Protein AF-A0A7Y2GZA6-F1 (afdb_monomer)

pLDDT: mean 90.05, std 8.24, range [53.25, 96.69]

Mean predicted aligned error: 5.36 Å

Foldseek 3Di:
DADVVQACQHDDDDDDPSPFDADRVRHGPPPDDPDDPPDPCVVVDPDDDDDDD

Nearest PDB structures (foldseek):
  7jil-assembly1_B  TM=9.506E-01  e=9.897E-05  Flavobacterium johnsoniae
  8uu5-assembly1_C  TM=9.442E-01  e=4.030E-04  Listeria innocua
  6ysi-assembly1_A  TM=9.210E-01  e=1.767E-03  Acinetobacter baumannii ATCC 19606 = CIP 70.34 = JCM 6841
  7m4w-assembly1_C  TM=9.084E-01  e=1.315E-03  Acinetobacter baumannii AB0057
  6bu8-assembly1_04  TM=9.242E-01  e=4.289E-03  Escherichia coli K-12

Secondary structure (DSSP, 8-state):
---TTT-TT---SSS---SS-B-TTS-B-SS---S-TT-GGGGG-S-PPPPP-

Structure (mmCIF, N/CA/C/O backbone):
data_AF-A0A7Y2GZA6-F1
#
_entry.id   AF-A0A7Y2GZA6-F1
#
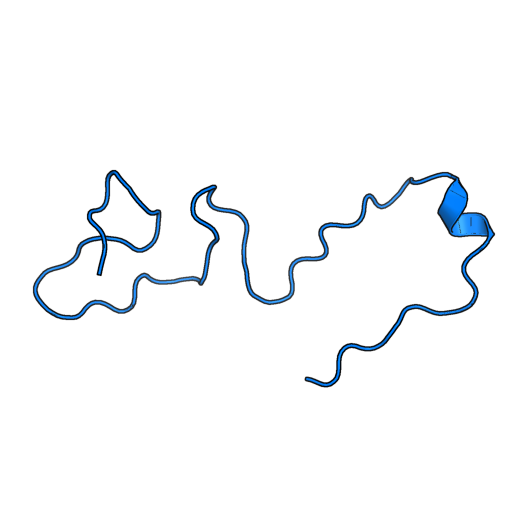loop_
_atom_site.group_PDB
_atom_site.id
_atom_site.type_symbol
_atom_site.label_atom_id
_atom_site.labe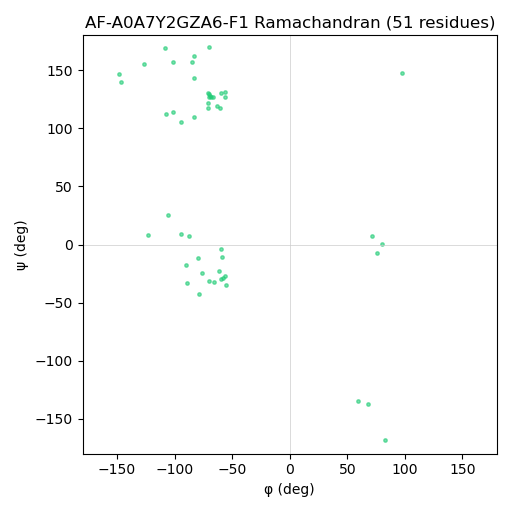l_alt_id
_atom_site.label_comp_id
_atom_site.label_asym_id
_atom_site.label_entity_id
_atom_site.label_seq_id
_atom_site.pdbx_PDB_ins_co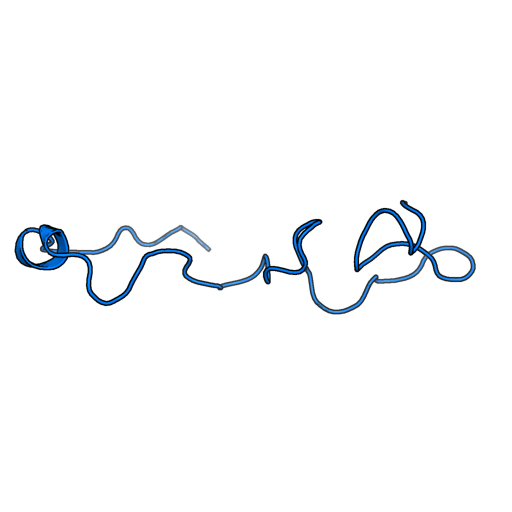de
_atom_site.Cartn_x
_atom_site.Cartn_y
_atom_site.Cartn_z
_atom_site.occupancy
_atom_site.B_iso_or_equiv
_atom_site.auth_seq_id
_atom_site.auth_comp_id
_atom_site.auth_asym_id
_atom_site.auth_atom_id
_atom_site.pdbx_PDB_model_num
ATOM 1 N N . ALA A 1 1 ? 3.673 4.440 -18.195 1.00 80.25 1 ALA A N 1
ATOM 2 C CA . ALA A 1 1 ? 4.755 3.952 -17.316 1.00 80.25 1 ALA A CA 1
ATOM 3 C C . ALA A 1 1 ? 5.471 5.172 -16.748 1.00 80.25 1 ALA A C 1
ATOM 5 O O . ALA A 1 1 ? 5.441 6.203 -17.404 1.00 80.25 1 ALA A O 1
ATOM 6 N N . MET A 1 2 ? 6.010 5.092 -15.533 1.00 91.25 2 MET A N 1
ATOM 7 C CA . MET A 1 2 ? 6.756 6.185 -14.883 1.00 91.25 2 MET A CA 1
ATOM 8 C C . MET A 1 2 ? 8.244 5.834 -14.839 1.00 91.25 2 MET A C 1
ATOM 10 O O . MET A 1 2 ? 8.591 4.677 -15.075 1.00 91.25 2 MET A O 1
ATOM 14 N N . ASN A 1 3 ? 9.100 6.794 -14.497 1.00 92.00 3 ASN A N 1
ATOM 15 C CA . ASN A 1 3 ? 10.520 6.542 -14.264 1.00 92.00 3 ASN A CA 1
ATOM 16 C C . ASN A 1 3 ? 10.763 6.034 -12.828 1.00 92.00 3 ASN A C 1
ATOM 18 O O . ASN A 1 3 ? 9.907 6.230 -11.958 1.00 92.00 3 ASN A O 1
ATOM 22 N N . PRO A 1 4 ? 11.924 5.413 -12.539 1.00 91.44 4 PRO A N 1
ATOM 23 C CA . PRO A 1 4 ? 12.266 4.948 -11.190 1.00 91.44 4 PRO A CA 1
ATOM 24 C C . PRO A 1 4 ? 12.259 6.046 -10.116 1.00 91.44 4 PRO A C 1
ATOM 26 O O . PRO A 1 4 ? 11.987 5.755 -8.954 1.00 91.44 4 PRO A O 1
ATOM 29 N N . VAL A 1 5 ? 12.545 7.299 -10.494 1.00 93.75 5 VAL A N 1
ATOM 30 C CA . VAL A 1 5 ? 12.541 8.455 -9.576 1.00 93.75 5 VAL A CA 1
ATOM 31 C C . VAL A 1 5 ? 11.131 8.833 -9.112 1.00 93.75 5 VAL A C 1
ATOM 33 O O . VAL A 1 5 ? 10.949 9.259 -7.974 1.00 93.75 5 VAL A O 1
ATOM 36 N N . ASP A 1 6 ? 10.126 8.622 -9.961 1.00 92.56 6 ASP A N 1
ATOM 37 C CA . ASP A 1 6 ? 8.753 9.063 -9.701 1.00 92.56 6 ASP A CA 1
ATOM 38 C C . ASP A 1 6 ? 7.937 8.009 -8.947 1.00 92.56 6 ASP A C 1
ATOM 40 O O . ASP A 1 6 ? 7.029 8.333 -8.178 1.00 92.56 6 ASP A O 1
ATOM 44 N N . HIS A 1 7 ? 8.216 6.724 -9.194 1.00 92.75 7 HIS A N 1
ATOM 45 C CA . HIS A 1 7 ? 7.416 5.638 -8.645 1.00 92.75 7 HIS A CA 1
ATOM 46 C C . HIS A 1 7 ? 8.255 4.398 -8.326 1.00 92.75 7 HIS A C 1
ATOM 48 O O . HIS A 1 7 ? 9.009 3.940 -9.183 1.00 92.75 7 HIS A O 1
ATOM 54 N N . PRO A 1 8 ? 7.998 3.709 -7.193 1.00 93.62 8 PRO A N 1
ATOM 55 C CA . PRO A 1 8 ? 8.635 2.428 -6.853 1.00 93.62 8 PRO A CA 1
ATOM 56 C C . PRO A 1 8 ? 8.408 1.273 -7.846 1.00 93.62 8 PRO A C 1
ATOM 58 O O . PRO A 1 8 ? 8.898 0.174 -7.627 1.00 93.62 8 PRO A O 1
ATOM 61 N N . MET A 1 9 ? 7.597 1.496 -8.880 1.00 93.88 9 MET A N 1
ATOM 62 C CA . MET A 1 9 ? 7.263 0.530 -9.936 1.00 93.88 9 MET A CA 1
ATOM 63 C C . MET A 1 9 ? 7.607 1.094 -11.324 1.00 93.88 9 MET A C 1
ATOM 65 O O . MET A 1 9 ? 7.174 0.544 -12.333 1.00 93.88 9 MET A O 1
ATOM 69 N N . GLY A 1 10 ? 8.278 2.247 -11.365 1.00 93.38 10 GLY A N 1
ATOM 70 C CA . GLY A 1 10 ? 8.693 2.907 -12.588 1.00 93.38 10 GLY A CA 1
ATOM 71 C C . GLY A 1 10 ? 10.021 2.360 -13.106 1.00 93.38 10 GLY A C 1
ATOM 72 O O . GLY A 1 1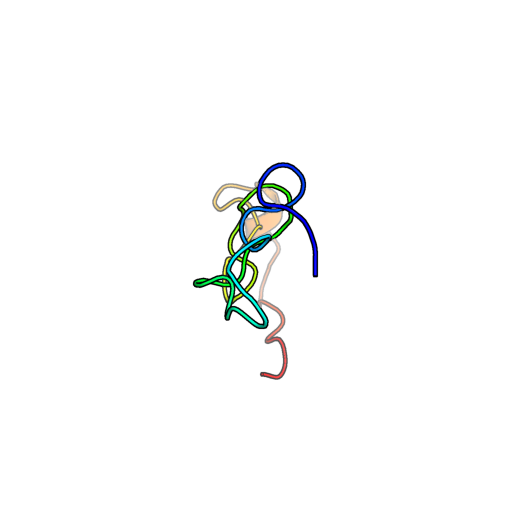0 ? 10.828 1.826 -12.348 1.00 93.38 10 GLY A O 1
ATOM 73 N N . GLY A 1 11 ? 10.237 2.531 -14.406 1.00 94.38 11 GLY A N 1
ATOM 74 C CA . GLY A 1 11 ? 11.408 2.066 -15.138 1.00 94.38 11 GLY A CA 1
ATOM 75 C C . GLY A 1 11 ? 11.355 0.606 -15.582 1.00 94.38 11 GLY A C 1
ATOM 76 O O . GLY A 1 11 ? 10.313 -0.052 -15.546 1.00 94.38 11 GLY A O 1
ATOM 77 N N . GLY A 1 12 ? 12.520 0.132 -16.021 1.00 90.00 12 GLY A N 1
ATOM 78 C CA . GLY A 1 12 ? 12.692 -1.114 -16.759 1.00 90.00 12 GLY A CA 1
ATOM 79 C C . GLY A 1 12 ? 12.760 -0.872 -18.266 1.00 90.00 12 GLY A C 1
ATOM 80 O O . GLY A 1 12 ? 12.147 0.060 -18.788 1.00 90.00 12 GLY A O 1
ATOM 81 N N . GLU A 1 13 ? 13.532 -1.703 -18.961 1.00 91.69 13 GLU A N 1
ATOM 82 C CA . GLU A 1 13 ? 13.594 -1.684 -20.421 1.00 91.69 13 GLU A CA 1
ATOM 83 C C . GLU A 1 13 ? 12.272 -2.200 -21.004 1.00 91.69 13 GLU A C 1
ATOM 85 O O . GLU A 1 13 ? 11.754 -3.246 -20.600 1.00 91.69 13 GLU A O 1
ATOM 90 N N . GLY A 1 14 ? 11.690 -1.450 -21.941 1.00 88.62 14 GLY A N 1
ATOM 91 C CA . GLY A 1 14 ? 10.396 -1.789 -22.528 1.00 88.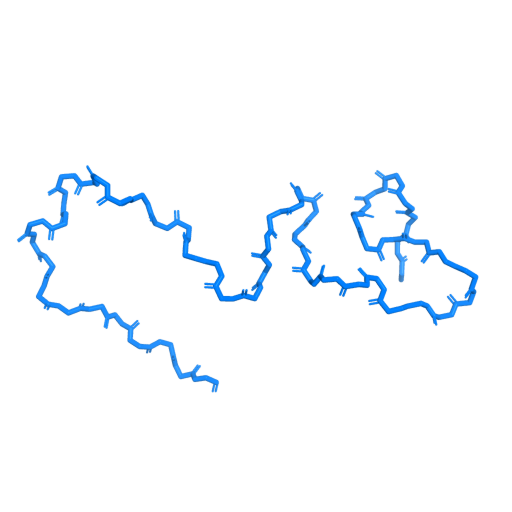62 14 GLY A CA 1
ATOM 92 C C . GLY A 1 14 ? 9.269 -1.866 -21.489 1.00 88.62 14 GLY A C 1
ATOM 93 O O . GLY A 1 14 ?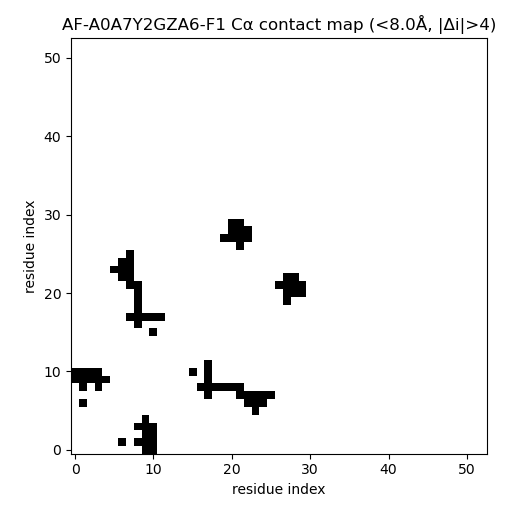 9.091 -0.979 -20.654 1.00 88.62 14 GLY A O 1
ATOM 94 N N . LYS A 1 15 ? 8.448 -2.919 -21.564 1.00 88.56 15 LYS A N 1
ATOM 95 C CA . LYS A 1 15 ? 7.326 -3.126 -20.640 1.00 88.56 15 LYS A CA 1
ATOM 96 C C . LYS A 1 15 ? 7.751 -4.030 -19.484 1.00 88.56 15 LYS A C 1
ATOM 98 O O . LYS A 1 15 ? 7.812 -5.245 -19.638 1.00 88.56 15 LYS A O 1
ATOM 103 N N . ALA A 1 16 ? 7.953 -3.436 -18.311 1.00 87.88 16 ALA A N 1
ATOM 104 C CA . ALA A 1 16 ? 8.273 -4.154 -17.079 1.00 87.88 16 ALA A CA 1
ATOM 105 C C . ALA A 1 16 ? 7.055 -4.314 -16.149 1.00 87.88 16 ALA A C 1
ATOM 107 O O . ALA A 1 16 ? 6.090 -3.550 -16.207 1.00 87.88 16 ALA A O 1
ATOM 108 N N . SER A 1 17 ? 7.097 -5.322 -15.271 1.00 86.88 17 SER A N 1
ATOM 109 C CA . SER A 1 17 ? 6.006 -5.634 -14.334 1.00 86.88 17 SER A CA 1
ATOM 110 C C . SER A 1 17 ? 5.922 -4.680 -13.136 1.00 86.88 17 SER A C 1
ATOM 112 O O . SER A 1 17 ? 4.857 -4.558 -12.533 1.00 86.88 17 SER A O 1
ATOM 114 N N . GLY A 1 18 ? 7.032 -4.033 -12.762 1.00 87.62 18 GLY A N 1
ATOM 115 C CA . GLY A 1 18 ? 7.110 -3.166 -11.580 1.00 87.62 18 GLY A CA 1
ATOM 116 C C . GLY A 1 18 ? 7.066 -3.908 -10.233 1.00 87.62 18 GLY A C 1
ATOM 117 O O . GLY A 1 18 ? 6.993 -3.270 -9.185 1.00 87.62 18 GLY A O 1
ATOM 118 N N . GLY A 1 19 ? 7.116 -5.247 -10.235 1.00 91.44 19 GLY A N 1
ATOM 119 C CA . GLY A 1 19 ? 7.204 -6.072 -9.027 1.00 91.44 19 GLY A CA 1
ATOM 120 C C . GLY A 1 19 ? 5.949 -6.048 -8.144 1.00 91.44 19 GLY A C 1
ATOM 121 O O . GLY A 1 19 ? 4.817 -6.185 -8.613 1.00 91.44 19 GLY A O 1
ATOM 122 N N . HIS A 1 20 ? 6.144 -5.949 -6.825 1.00 92.50 20 HIS A N 1
ATOM 123 C CA . HIS A 1 20 ? 5.032 -5.909 -5.876 1.00 92.50 20 HIS A CA 1
ATOM 124 C C . HIS A 1 20 ? 4.256 -4.589 -5.992 1.00 92.50 20 HIS A C 1
ATOM 126 O O . HIS A 1 20 ? 4.860 -3.530 -5.822 1.00 92.50 20 HIS A O 1
ATOM 132 N N . PRO A 1 21 ? 2.920 -4.623 -6.160 1.00 93.75 21 PRO A N 1
ATOM 133 C CA . PRO A 1 21 ? 2.123 -3.411 -6.292 1.00 93.75 21 PRO A CA 1
ATOM 134 C C . PRO A 1 21 ? 2.215 -2.503 -5.069 1.00 93.75 21 PRO A C 1
ATOM 136 O O . PRO A 1 21 ? 1.798 -2.875 -3.965 1.00 93.75 21 PRO A O 1
ATOM 139 N N . ARG A 1 22 ? 2.732 -1.297 -5.282 1.00 94.38 22 ARG A N 1
ATOM 140 C CA . ARG A 1 22 ? 2.940 -0.275 -4.254 1.00 94.38 22 ARG A CA 1
ATOM 141 C C . ARG A 1 22 ? 2.287 1.034 -4.670 1.00 94.38 22 ARG A C 1
ATOM 143 O O . ARG A 1 22 ? 2.093 1.296 -5.850 1.00 94.38 22 ARG A O 1
ATOM 150 N N . SER A 1 23 ? 1.947 1.850 -3.684 1.00 93.50 23 SER A N 1
ATOM 151 C CA . SER A 1 23 ? 1.626 3.256 -3.901 1.00 93.50 23 SER A CA 1
ATOM 152 C C . SER A 1 23 ? 2.895 4.038 -4.276 1.00 93.50 23 SER A C 1
ATOM 154 O O . SER A 1 23 ? 4.001 3.526 -4.069 1.00 93.50 23 SER A O 1
ATOM 156 N N . PRO A 1 24 ? 2.775 5.304 -4.717 1.00 93.12 24 PRO A N 1
ATOM 157 C CA . PRO A 1 24 ? 3.941 6.153 -4.982 1.00 93.12 24 PRO A CA 1
ATOM 158 C C . PRO A 1 24 ? 4.871 6.296 -3.770 1.00 93.12 24 PRO A C 1
ATOM 160 O O . PRO A 1 24 ? 6.076 6.440 -3.906 1.00 93.12 24 PRO A O 1
ATOM 163 N N . LYS A 1 25 ? 4.317 6.170 -2.557 1.00 91.50 25 LYS A N 1
ATOM 164 C CA . LYS A 1 25 ? 5.057 6.233 -1.287 1.00 91.50 25 LYS A CA 1
ATOM 165 C C . LYS A 1 25 ? 5.615 4.875 -0.840 1.00 91.50 25 LYS A C 1
ATOM 167 O O . LYS A 1 25 ? 6.041 4.733 0.299 1.00 91.50 25 LYS A O 1
ATOM 172 N N . GLY A 1 26 ? 5.527 3.843 -1.678 1.00 91.50 26 GLY A N 1
ATOM 173 C CA . GLY A 1 26 ? 6.019 2.498 -1.373 1.00 91.50 26 GLY A CA 1
ATOM 174 C C . GLY A 1 26 ? 5.095 1.644 -0.498 1.00 91.50 26 GLY A C 1
ATOM 175 O O . GLY A 1 26 ? 5.427 0.493 -0.220 1.00 91.50 26 GLY A O 1
ATOM 176 N N . VAL A 1 27 ? 3.925 2.149 -0.089 1.00 93.88 27 VAL A N 1
ATOM 177 C CA . VAL A 1 27 ? 2.973 1.379 0.733 1.00 93.88 27 VAL A CA 1
ATOM 178 C C . VAL A 1 27 ? 2.348 0.270 -0.121 1.00 93.88 27 VAL A C 1
ATOM 180 O O . VAL A 1 27 ? 1.845 0.580 -1.203 1.00 93.88 27 VAL A O 1
ATOM 183 N N . PRO A 1 28 ? 2.318 -0.999 0.326 1.00 94.50 28 PRO A N 1
ATOM 184 C CA . PRO A 1 28 ? 1.728 -2.078 -0.461 1.00 94.50 28 PRO A CA 1
ATOM 185 C C . PRO A 1 28 ? 0.248 -1.815 -0.766 1.00 94.50 28 PRO A C 1
ATOM 187 O O . PRO A 1 28 ? -0.541 -1.519 0.130 1.00 94.50 28 PRO A O 1
ATOM 190 N N . ALA A 1 29 ? -0.137 -1.941 -2.035 1.00 92.31 29 ALA A N 1
ATOM 191 C CA . ALA A 1 29 ? -1.495 -1.648 -2.499 1.00 92.31 29 ALA A CA 1
ATOM 192 C C . ALA A 1 29 ? -2.430 -2.869 -2.438 1.00 92.31 29 ALA A C 1
ATOM 194 O O . ALA A 1 29 ? -3.651 -2.729 -2.460 1.00 92.31 29 ALA A O 1
ATOM 195 N N . LYS A 1 30 ? -1.873 -4.083 -2.336 1.00 90.56 30 LYS A N 1
ATOM 196 C CA . LYS A 1 30 ? -2.642 -5.331 -2.246 1.00 90.56 30 LYS A CA 1
ATOM 197 C C . LYS A 1 30 ? -2.694 -5.833 -0.804 1.00 90.56 30 LYS A C 1
ATOM 199 O O . LYS A 1 30 ? -1.680 -6.215 -0.233 1.00 90.56 30 LYS A O 1
ATOM 204 N N . GLY A 1 31 ? -3.892 -5.842 -0.216 1.00 88.19 31 GLY A N 1
ATOM 205 C CA . GLY A 1 31 ? -4.184 -6.503 1.066 1.00 88.19 31 GLY A CA 1
ATOM 206 C C . GLY A 1 31 ? -3.688 -5.797 2.336 1.00 88.19 31 GLY A C 1
ATOM 207 O O . GLY A 1 31 ? -4.057 -6.210 3.439 1.00 88.19 31 GLY A O 1
ATOM 208 N N . PHE A 1 32 ? -2.903 -4.723 2.220 1.00 91.00 32 PHE A N 1
ATOM 209 C CA . PHE A 1 32 ? -2.387 -4.006 3.382 1.00 91.00 32 PHE A CA 1
ATOM 210 C C . PHE A 1 32 ? -3.490 -3.223 4.108 1.00 91.00 32 PHE A C 1
ATOM 212 O O . PHE A 1 32 ? -4.160 -2.357 3.543 1.00 91.00 32 PHE A O 1
ATOM 219 N N . LYS A 1 33 ? -3.683 -3.518 5.398 1.00 90.94 33 LYS A N 1
ATOM 220 C CA . LYS A 1 33 ? -4.646 -2.810 6.252 1.00 90.94 33 LYS A CA 1
ATOM 221 C C . LYS A 1 33 ? -4.002 -1.531 6.786 1.00 90.94 33 LYS A C 1
ATOM 223 O O . LYS A 1 33 ? -3.169 -1.591 7.680 1.00 90.94 33 LYS A O 1
ATOM 228 N N . THR A 1 34 ? -4.461 -0.377 6.313 1.00 91.62 34 THR A N 1
ATOM 229 C CA . THR A 1 34 ? -3.953 0.945 6.734 1.00 91.62 34 THR A CA 1
ATOM 230 C C . THR A 1 34 ? -4.510 1.435 8.075 1.00 91.62 34 THR A C 1
ATOM 232 O O . THR A 1 34 ? -4.013 2.398 8.657 1.00 91.62 34 THR A O 1
ATOM 235 N N . ARG A 1 35 ? -5.547 0.780 8.611 1.00 92.38 35 ARG A N 1
ATOM 236 C CA . ARG A 1 35 ? -6.143 1.150 9.900 1.00 92.38 35 ARG A CA 1
ATOM 237 C C . ARG A 1 35 ? -5.198 0.829 11.064 1.00 92.38 35 ARG A C 1
ATOM 239 O O . ARG A 1 35 ? -4.834 -0.329 11.264 1.00 92.38 35 ARG A O 1
ATOM 246 N N . LYS A 1 36 ? -4.926 1.829 11.910 1.00 94.62 36 LYS A N 1
ATOM 247 C CA . LYS A 1 36 ? -4.167 1.669 13.164 1.00 94.62 36 LYS A CA 1
ATOM 248 C C . LYS A 1 36 ? -4.806 0.622 14.087 1.00 94.62 36 LYS A C 1
ATOM 250 O O . LYS A 1 36 ? -6.009 0.676 14.360 1.00 94.62 36 LYS A O 1
ATOM 255 N N . LYS A 1 37 ? -3.984 -0.302 14.598 1.00 92.88 37 LYS A N 1
ATOM 256 C CA . LYS A 1 37 ? -4.426 -1.409 15.463 1.00 92.88 37 LYS A CA 1
ATOM 257 C C . LYS A 1 37 ? -4.966 -0.938 16.817 1.00 92.88 37 LYS A C 1
ATOM 259 O O . LYS A 1 37 ? -5.938 -1.518 17.274 1.00 92.88 37 LYS A O 1
ATOM 264 N N . ASN A 1 38 ? -4.444 0.155 17.380 1.00 95.06 38 ASN A N 1
ATOM 265 C CA . ASN A 1 38 ? -4.754 0.596 18.752 1.00 95.06 38 ASN A CA 1
ATOM 266 C C . ASN A 1 38 ? -5.681 1.826 18.808 1.00 95.06 38 ASN A C 1
ATOM 268 O O . ASN A 1 38 ? -5.632 2.610 19.748 1.00 95.06 38 ASN A O 1
ATOM 272 N N . LYS A 1 39 ? -6.507 2.058 17.778 1.00 96.12 39 LYS A N 1
ATOM 273 C CA . LYS A 1 39 ? -7.407 3.223 17.758 1.00 96.12 39 LYS A CA 1
ATOM 274 C C . LYS A 1 39 ? -8.506 3.053 18.830 1.00 96.12 39 LYS A C 1
ATOM 276 O O . LYS A 1 39 ? -9.231 2.063 18.738 1.00 96.12 39 LYS A O 1
ATOM 281 N N . PRO A 1 40 ? -8.733 4.011 19.754 1.00 96.56 40 PRO A N 1
ATOM 282 C CA . PRO A 1 40 ? -9.721 3.865 20.835 1.00 96.56 40 PRO A CA 1
ATOM 283 C C . PRO A 1 40 ? -11.133 3.539 20.346 1.00 96.56 40 PRO A C 1
ATOM 285 O O . PRO A 1 40 ? -11.829 2.725 20.937 1.00 96.56 40 PRO A O 1
ATOM 288 N N . SER A 1 41 ? -11.526 4.077 19.188 1.00 95.38 41 SER A N 1
ATOM 289 C CA . SER A 1 41 ? -12.806 3.783 18.523 1.00 95.38 41 SER A CA 1
ATOM 290 C C . SER A 1 41 ? -13.028 2.302 18.171 1.00 95.38 41 SER A C 1
ATOM 292 O O . SER A 1 41 ? -14.118 1.937 17.748 1.00 95.38 41 SER A O 1
ATOM 294 N N . ASN A 1 42 ? -12.002 1.447 18.271 1.00 93.44 42 ASN A N 1
ATOM 295 C CA . ASN A 1 42 ? -12.130 0.014 18.013 1.00 93.44 42 ASN A CA 1
ATOM 296 C C . ASN A 1 42 ? -13.147 -0.657 18.944 1.00 93.44 42 ASN A C 1
ATOM 298 O O . ASN A 1 42 ? -13.791 -1.601 18.501 1.00 93.44 42 ASN A O 1
ATOM 302 N N . LYS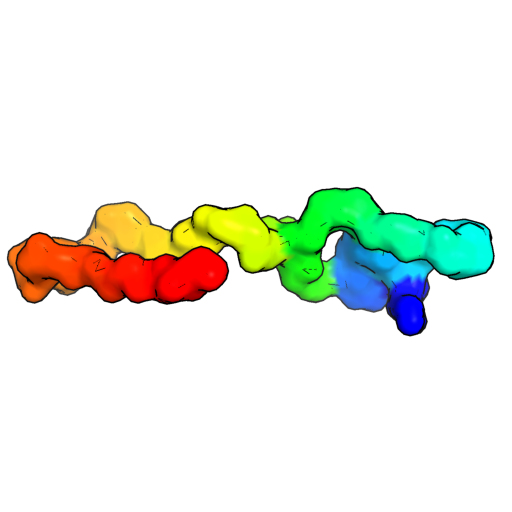 A 1 43 ? -13.333 -0.145 20.173 1.00 94.88 43 LYS A N 1
ATOM 303 C CA . LYS A 1 43 ? -14.315 -0.683 21.130 1.00 94.88 43 LYS A CA 1
ATOM 304 C C . LYS A 1 43 ? -15.764 -0.602 20.642 1.00 94.88 43 LYS A C 1
ATOM 306 O O . LYS A 1 43 ? -16.598 -1.375 21.082 1.00 94.88 43 LYS A O 1
ATOM 311 N N . TYR A 1 44 ? -16.053 0.306 19.711 1.00 96.69 44 TYR A N 1
ATOM 312 C CA . TYR A 1 44 ? -17.400 0.523 19.183 1.00 96.69 44 TYR A CA 1
ATOM 313 C C . TYR A 1 44 ? -17.675 -0.258 17.887 1.00 96.69 44 TYR A C 1
ATOM 315 O O . TYR A 1 44 ? -18.673 -0.011 17.216 1.00 96.69 44 TYR A O 1
ATOM 323 N N . ILE A 1 45 ? -16.781 -1.163 17.469 1.00 93.69 45 ILE A N 1
ATOM 324 C CA . ILE A 1 45 ? -16.898 -1.861 16.181 1.00 93.69 45 ILE A CA 1
ATOM 325 C C . ILE A 1 45 ? -17.301 -3.308 16.380 1.00 93.69 45 ILE A C 1
ATOM 327 O O . ILE A 1 45 ? -16.494 -4.129 16.800 1.00 93.69 45 ILE A O 1
ATOM 331 N N . VAL A 1 46 ? -18.520 -3.623 15.947 1.00 94.44 46 VAL A N 1
ATOM 332 C CA . VAL A 1 46 ? -19.090 -4.976 16.006 1.00 94.44 46 VAL A CA 1
ATOM 333 C C . VAL A 1 46 ? -18.559 -5.866 14.877 1.00 94.44 46 VAL A C 1
ATOM 335 O O . VAL A 1 46 ? -18.204 -7.019 15.094 1.00 94.44 46 VAL A O 1
ATOM 338 N N . ARG A 1 47 ? -18.453 -5.3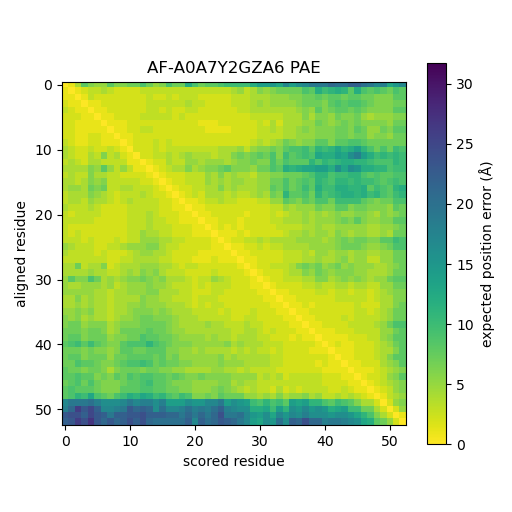41 13.647 1.00 93.00 47 ARG A N 1
ATOM 339 C CA . ARG A 1 47 ? -17.928 -6.091 12.493 1.00 93.00 47 ARG A CA 1
ATOM 340 C C . ARG A 1 47 ? -17.200 -5.192 11.505 1.00 93.00 47 ARG A C 1
ATOM 342 O O . ARG A 1 47 ? -17.576 -4.042 11.290 1.00 93.00 47 ARG A O 1
ATOM 349 N N . ARG A 1 48 ? -16.157 -5.723 10.860 1.00 90.44 48 ARG A N 1
ATOM 350 C CA . ARG A 1 48 ? -15.468 -5.028 9.760 1.00 90.44 48 ARG A CA 1
ATOM 351 C C . ARG A 1 48 ? -16.214 -5.256 8.448 1.00 90.44 48 ARG A C 1
ATOM 353 O O . ARG A 1 48 ? -16.683 -6.361 8.187 1.00 90.44 48 ARG A O 1
ATOM 360 N N . ARG A 1 49 ? -16.263 -4.234 7.589 1.00 89.25 49 ARG A N 1
ATOM 361 C CA . ARG A 1 49 ? -16.767 -4.383 6.218 1.00 89.25 49 ARG A CA 1
ATOM 362 C C . ARG A 1 49 ? -15.861 -5.358 5.459 1.00 89.25 49 ARG A C 1
ATOM 364 O O . ARG A 1 49 ? -14.669 -5.087 5.314 1.00 89.25 49 ARG A O 1
ATOM 371 N N . LYS A 1 50 ? -16.409 -6.476 4.975 1.00 79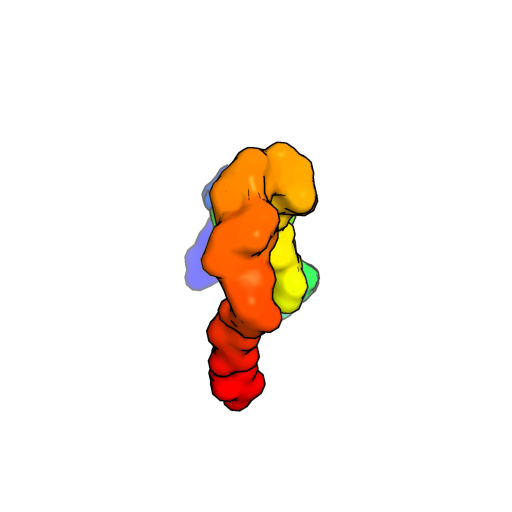.38 50 LYS A N 1
ATOM 372 C CA . LYS A 1 50 ? -15.721 -7.309 3.981 1.00 79.38 50 LYS A CA 1
ATOM 373 C C . LYS A 1 50 ? -15.728 -6.523 2.670 1.00 79.38 50 LYS A C 1
ATOM 375 O O . LYS A 1 50 ? -16.799 -6.187 2.170 1.00 79.38 50 LYS A O 1
ATOM 380 N N . ALA A 1 51 ? -14.557 -6.169 2.149 1.00 67.81 51 ALA A N 1
ATOM 381 C CA . ALA A 1 51 ? -14.478 -5.764 0.752 1.00 67.81 51 ALA A CA 1
ATOM 382 C C . ALA A 1 51 ? -14.807 -7.010 -0.083 1.00 67.81 51 ALA A C 1
ATOM 384 O O . ALA A 1 51 ? -14.231 -8.069 0.181 1.00 67.81 51 ALA A O 1
ATOM 385 N N . LYS A 1 52 ? -15.769 -6.912 -1.013 1.00 58.19 52 LYS A N 1
ATOM 386 C CA . LYS A 1 52 ? -15.918 -7.934 -2.056 1.00 58.19 52 LYS A CA 1
ATOM 387 C C . LYS A 1 52 ? -14.565 -8.004 -2.774 1.00 58.19 52 LYS A C 1
ATOM 389 O O . LYS A 1 52 ? -13.993 -6.952 -3.062 1.00 58.19 52 LYS A O 1
ATOM 394 N N . LYS A 1 53 ? -14.022 -9.217 -2.861 1.00 53.25 53 LYS A N 1
ATOM 395 C CA . LYS A 1 53 ? -12.729 -9.488 -3.489 1.00 53.25 53 LYS A CA 1
ATOM 396 C C . LYS A 1 53 ? -12.811 -9.173 -4.974 1.00 53.25 53 LYS A C 1
ATOM 398 O O . LYS A 1 53 ? -13.899 -9.432 -5.533 1.00 53.25 53 LYS A O 1
#

Sequence (53 aa):
AMNPVDHPMGGGEGKASGGHPRSPKGVPAKGFKTRKKNKPSNKYIVRRRKAKK

Solvent-accessible surface area (backbone atoms only — not comparable to full-atom values): 3714 Å² total; per-residue (Å²): 138,51,47,58,92,72,20,78,48,24,44,66,80,82,89,54,85,37,73,76,62,49,38,72,86,60,49,57,67,71,89,62,75,85,71,71,89,83,48,79,71,57,82,79,58,91,74,80,86,77,72,84,128

Radius of gyration: 16.5 Å; Cα contacts (8 Å, |Δi|>4): 42; chains: 1; bounding box: 33×19×44 Å